Protein AF-A0A2V6YJF3-F1 (afdb_monomer)

Radius of gyration: 25.14 Å; Cα contacts (8 Å, |Δi|>4): 80; chains: 1; bounding box: 86×46×50 Å

Structure (mmCIF, N/CA/C/O backbone):
data_AF-A0A2V6YJF3-F1
#
_entry.id   AF-A0A2V6YJF3-F1
#
loop_
_atom_site.group_PDB
_atom_site.id
_atom_site.type_symbol
_atom_site.label_atom_id
_atom_site.label_alt_id
_atom_site.label_comp_id
_atom_site.label_asym_id
_atom_site.label_entity_id
_atom_site.label_seq_id
_atom_site.pdbx_PDB_ins_code
_atom_site.Cartn_x
_atom_site.Cartn_y
_atom_site.Cartn_z
_atom_site.occupancy
_atom_site.B_iso_or_equiv
_atom_site.auth_seq_id
_atom_site.auth_comp_id
_atom_site.auth_asym_id
_atom_site.auth_atom_id
_atom_site.pdbx_PDB_model_num
ATOM 1 N N . MET A 1 1 ? -34.305 32.807 -10.333 1.00 49.38 1 MET A N 1
ATOM 2 C CA . MET A 1 1 ? -33.281 33.231 -9.350 1.00 49.38 1 MET A CA 1
ATOM 3 C C . MET A 1 1 ? -32.475 32.059 -8.792 1.00 49.38 1 MET A C 1
ATOM 5 O O . MET A 1 1 ? -31.404 32.308 -8.266 1.00 49.38 1 MET A O 1
ATOM 9 N N . GLU A 1 2 ? -32.916 30.806 -8.950 1.00 51.31 2 GLU A N 1
ATOM 10 C CA . GLU A 1 2 ? -32.217 29.620 -8.418 1.00 51.31 2 GLU A CA 1
ATOM 11 C C . GLU A 1 2 ? -30.897 29.309 -9.154 1.00 51.31 2 GLU A C 1
ATOM 13 O O . GLU A 1 2 ? -29.881 29.068 -8.515 1.00 51.31 2 GLU A O 1
ATOM 18 N N . TRP A 1 3 ? -30.855 29.489 -10.478 1.00 52.59 3 TRP A N 1
ATOM 19 C CA . TRP A 1 3 ? -29.657 29.252 -11.305 1.00 52.59 3 TRP A CA 1
ATOM 20 C C . TRP A 1 3 ? -28.467 30.188 -11.035 1.00 52.59 3 TRP A C 1
ATOM 22 O O . TRP A 1 3 ? -27.326 29.837 -11.318 1.00 52.59 3 TRP A O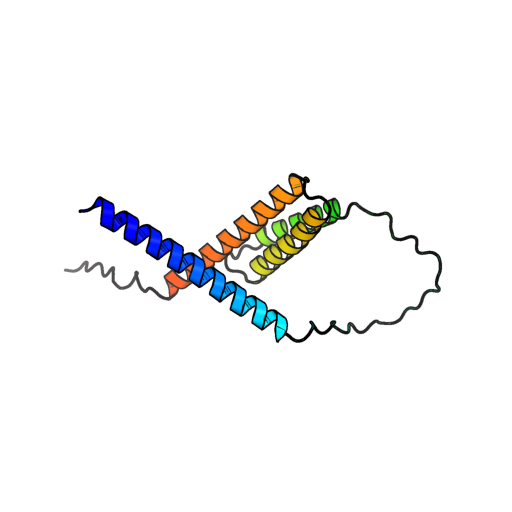 1
ATOM 32 N N . ALA A 1 4 ? -28.716 31.388 -10.500 1.00 55.72 4 ALA A N 1
ATOM 33 C CA . ALA A 1 4 ? -27.652 32.333 -10.148 1.00 55.72 4 ALA A CA 1
ATOM 34 C C . ALA A 1 4 ? -27.013 31.997 -8.789 1.00 55.72 4 ALA A C 1
ATOM 36 O O . ALA A 1 4 ? -25.840 32.286 -8.576 1.00 55.72 4 ALA A O 1
ATOM 37 N N . MET A 1 5 ? -27.772 31.359 -7.888 1.00 50.81 5 MET A N 1
ATOM 38 C CA . MET A 1 5 ? -27.303 30.973 -6.556 1.00 50.81 5 MET A CA 1
ATOM 39 C C . MET A 1 5 ? -26.358 29.765 -6.624 1.00 50.81 5 MET A C 1
ATOM 41 O O . MET A 1 5 ? -25.330 29.761 -5.958 1.00 50.81 5 MET A O 1
ATOM 45 N N . GLU A 1 6 ? -26.661 28.767 -7.464 1.00 56.31 6 GLU A N 1
ATOM 46 C CA . GLU A 1 6 ? -25.797 27.588 -7.661 1.00 56.31 6 GLU A CA 1
ATOM 47 C C . GLU A 1 6 ? -24.445 27.947 -8.297 1.00 56.31 6 GLU A C 1
ATOM 49 O O . GLU A 1 6 ? -23.412 27.372 -7.942 1.00 56.31 6 GLU A O 1
ATOM 54 N N . TRP A 1 7 ? -24.431 28.936 -9.195 1.00 57.75 7 TRP A N 1
ATOM 55 C CA . TRP A 1 7 ? -23.202 29.448 -9.805 1.00 57.75 7 TRP A CA 1
ATOM 56 C C . TRP A 1 7 ? -22.310 30.175 -8.793 1.00 57.75 7 TRP A C 1
ATOM 58 O O . TRP A 1 7 ? -21.122 29.867 -8.711 1.00 57.75 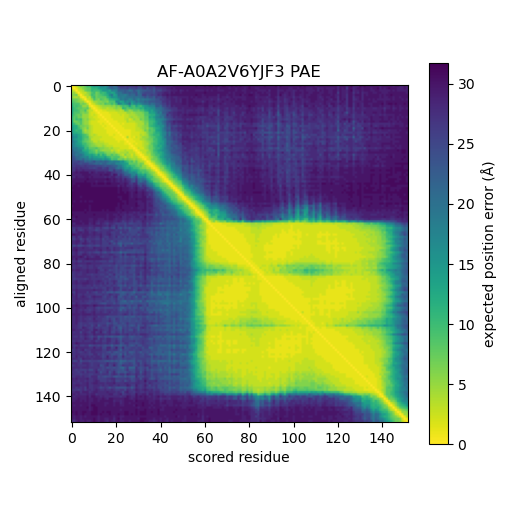7 TRP A O 1
ATOM 68 N N . LEU A 1 8 ? -22.889 31.057 -7.969 1.00 57.66 8 LEU A N 1
ATOM 69 C CA . LEU A 1 8 ? -22.177 31.722 -6.870 1.00 57.66 8 LEU A CA 1
ATOM 70 C C . LEU A 1 8 ? -21.615 30.711 -5.861 1.00 57.66 8 LEU A C 1
ATOM 72 O O . LEU A 1 8 ? -20.460 30.818 -5.460 1.00 57.66 8 LEU A O 1
ATOM 76 N N . LEU A 1 9 ? -22.397 29.684 -5.510 1.00 59.53 9 LEU A N 1
ATOM 77 C CA . LEU A 1 9 ? -21.965 28.643 -4.576 1.00 59.53 9 LEU A CA 1
ATOM 78 C C . LEU A 1 9 ? -20.773 27.843 -5.124 1.00 59.53 9 LEU A C 1
ATOM 80 O O . LEU A 1 9 ? -19.849 27.508 -4.386 1.00 59.53 9 LEU A O 1
ATOM 84 N N . THR A 1 10 ? -20.775 27.546 -6.425 1.00 70.00 10 THR A N 1
ATOM 85 C CA . THR A 1 10 ? -19.692 26.794 -7.073 1.00 70.00 10 THR A CA 1
ATOM 86 C C . THR A 1 10 ? -18.406 27.619 -7.132 1.00 70.00 10 THR A C 1
ATOM 88 O O . THR A 1 10 ? -17.326 27.102 -6.848 1.00 70.00 10 THR A O 1
ATOM 91 N N . GLU A 1 11 ? -18.511 28.909 -7.445 1.00 66.94 11 GLU A N 1
ATOM 92 C CA . GLU A 1 11 ? -17.370 29.821 -7.514 1.00 66.94 11 GLU A CA 1
ATOM 93 C C . GLU A 1 11 ? -16.748 30.059 -6.130 1.00 66.94 11 GLU A C 1
ATOM 95 O O . GLU A 1 11 ? -15.530 29.955 -5.978 1.00 66.94 11 GLU A O 1
ATOM 100 N N . GLU A 1 12 ? -17.565 30.249 -5.090 1.00 71.12 12 GLU A N 1
ATOM 101 C CA . GLU A 1 12 ? -17.091 30.370 -3.706 1.00 71.12 12 GLU A CA 1
ATOM 102 C C . GLU A 1 12 ? -16.419 29.087 -3.198 1.00 71.12 12 GLU A C 1
ATOM 104 O O . GLU A 1 12 ? -15.400 29.154 -2.504 1.00 71.12 12 GLU A O 1
ATOM 109 N N . VAL A 1 13 ? -16.928 27.909 -3.575 1.00 73.31 13 VAL A N 1
ATOM 110 C CA . VAL A 1 13 ? -16.305 26.620 -3.234 1.00 73.31 13 VAL A CA 1
ATOM 111 C C . VAL A 1 13 ? -14.960 26.459 -3.943 1.00 73.31 13 VAL A C 1
ATOM 113 O O . VAL A 1 13 ? -13.984 26.050 -3.310 1.00 73.31 13 VAL A O 1
ATOM 116 N N . ILE A 1 14 ? -14.868 26.822 -5.226 1.00 81.56 14 ILE A N 1
ATOM 117 C CA . ILE A 1 14 ? -13.607 26.785 -5.980 1.00 81.56 14 ILE A CA 1
ATOM 118 C C . ILE A 1 14 ? -12.599 27.765 -5.372 1.00 81.56 14 ILE A C 1
ATOM 120 O O . ILE A 1 14 ? -11.457 27.381 -5.118 1.00 81.56 14 ILE A O 1
ATOM 124 N N . LEU A 1 15 ? -13.013 28.997 -5.069 1.00 81.31 15 LEU A N 1
ATOM 125 C CA . LEU A 1 15 ? -12.159 29.998 -4.427 1.00 81.31 15 LEU A CA 1
ATOM 126 C C . LEU A 1 15 ? -11.682 29.528 -3.051 1.00 81.31 15 LEU A C 1
ATOM 128 O O . LEU A 1 15 ? -10.499 29.666 -2.733 1.00 81.31 15 LEU A O 1
ATOM 132 N N . SER A 1 16 ? -12.559 28.905 -2.264 1.00 78.50 16 SER A N 1
ATOM 133 C CA . SER A 1 16 ? -12.214 28.339 -0.958 1.00 78.50 16 SER A CA 1
ATOM 134 C C . SER A 1 16 ? -11.197 27.204 -1.086 1.00 78.50 16 SER A C 1
ATOM 136 O O . SER A 1 16 ? -10.208 27.182 -0.355 1.00 78.50 16 SER A O 1
ATOM 138 N N . LEU A 1 17 ? -11.386 26.295 -2.048 1.00 77.62 17 LEU A N 1
ATOM 139 C CA . LEU A 1 17 ? -10.470 25.180 -2.306 1.00 77.62 17 LEU A CA 1
ATOM 140 C C . LEU A 1 17 ? -9.104 25.657 -2.805 1.00 77.62 17 LEU A C 1
ATOM 142 O O . LEU A 1 17 ? -8.079 25.173 -2.325 1.00 77.62 17 LEU A O 1
ATOM 146 N N . VAL A 1 18 ? -9.071 26.624 -3.723 1.00 88.12 18 VAL A N 1
ATOM 147 C CA . VAL A 1 18 ? -7.826 27.210 -4.242 1.00 88.12 18 VAL A CA 1
ATOM 148 C C . VAL A 1 18 ? -7.080 27.948 -3.134 1.00 88.12 18 VAL A C 1
ATOM 150 O O . VAL A 1 18 ? -5.874 27.765 -2.977 1.00 88.12 18 VAL A O 1
ATOM 153 N N . THR A 1 19 ? -7.792 28.727 -2.319 1.00 88.06 19 THR A N 1
ATOM 154 C CA . THR A 1 19 ? -7.200 29.454 -1.188 1.00 88.06 19 THR A CA 1
ATOM 155 C C . THR A 1 19 ? -6.653 28.488 -0.139 1.00 88.06 19 THR A C 1
ATOM 157 O O . THR A 1 19 ? -5.538 28.670 0.347 1.00 88.06 19 THR A O 1
ATOM 160 N N . LEU A 1 20 ? -7.389 27.415 0.165 1.00 87.94 20 LEU A N 1
ATOM 161 C CA . LEU A 1 20 ? -6.951 26.374 1.093 1.00 87.94 20 LEU A CA 1
ATOM 162 C C . LEU A 1 20 ? -5.718 25.627 0.566 1.00 87.94 20 LEU A C 1
ATOM 164 O O . LEU A 1 20 ? -4.769 25.400 1.317 1.00 87.94 20 LEU A O 1
ATOM 168 N N . ALA A 1 21 ? -5.699 25.283 -0.723 1.00 84.94 21 ALA A N 1
ATOM 169 C CA . ALA A 1 21 ? -4.559 24.635 -1.364 1.00 84.94 21 ALA A CA 1
ATOM 170 C C . ALA A 1 21 ? -3.319 25.544 -1.364 1.00 84.94 21 ALA A C 1
ATOM 172 O O . ALA A 1 21 ? -2.226 25.095 -1.015 1.00 84.94 21 ALA A O 1
ATOM 173 N N . ALA A 1 22 ? -3.487 26.830 -1.683 1.00 87.25 22 ALA A N 1
ATOM 174 C CA . ALA A 1 22 ? -2.415 27.819 -1.644 1.00 87.25 22 ALA A CA 1
ATOM 175 C C . ALA A 1 22 ? -1.865 28.008 -0.220 1.00 87.25 22 ALA A C 1
ATOM 177 O O . ALA A 1 22 ? -0.649 27.991 -0.025 1.00 87.25 22 ALA A O 1
ATOM 178 N N . ALA A 1 23 ? -2.741 28.108 0.785 1.00 84.12 23 ALA A N 1
ATOM 179 C CA . ALA A 1 23 ? -2.345 28.190 2.189 1.00 84.12 23 ALA A CA 1
ATOM 180 C C . ALA A 1 23 ? -1.595 26.926 2.646 1.00 84.12 23 ALA A C 1
ATOM 182 O O . ALA A 1 23 ? -0.557 27.024 3.299 1.00 84.12 23 ALA A O 1
ATOM 183 N N . GLY A 1 24 ? -2.063 25.739 2.249 1.00 80.94 24 GLY A N 1
ATOM 184 C CA . GLY A 1 24 ? -1.393 24.470 2.538 1.00 80.94 24 GLY A CA 1
ATOM 185 C C . GLY A 1 24 ? 0.007 24.384 1.922 1.00 80.94 24 GLY A C 1
ATOM 186 O O . GLY A 1 24 ? 0.959 24.014 2.608 1.00 80.94 24 GLY A O 1
ATOM 187 N N . LEU A 1 25 ? 0.158 24.782 0.654 1.00 85.44 25 LEU A N 1
ATOM 188 C CA . LEU A 1 25 ? 1.453 24.822 -0.033 1.00 85.44 25 LEU A CA 1
ATOM 189 C C . LEU A 1 25 ? 2.408 25.853 0.583 1.00 85.44 25 LEU A C 1
ATOM 191 O O . LEU A 1 25 ? 3.600 25.573 0.705 1.00 85.44 25 LEU A O 1
ATOM 195 N N . LEU A 1 26 ? 1.900 27.007 1.025 1.00 85.19 26 LEU A N 1
ATOM 196 C CA . LEU A 1 26 ? 2.682 28.023 1.733 1.00 85.19 26 LEU A CA 1
ATOM 197 C C . LEU A 1 26 ? 3.218 27.482 3.069 1.00 85.19 26 LEU A C 1
ATOM 199 O O . LEU A 1 26 ? 4.406 27.617 3.371 1.00 85.19 26 LEU A O 1
ATOM 203 N N . VAL A 1 27 ? 2.366 26.818 3.856 1.00 81.75 27 VAL A N 1
ATOM 204 C CA . VAL A 1 27 ? 2.765 26.190 5.127 1.00 81.75 27 VAL A CA 1
ATOM 205 C C . VAL A 1 27 ? 3.782 25.073 4.884 1.00 81.75 27 VAL A C 1
ATOM 207 O O . VAL A 1 27 ? 4.796 24.996 5.573 1.00 81.75 27 VAL A O 1
ATOM 210 N N . LEU A 1 28 ? 3.580 24.239 3.862 1.00 74.06 28 LEU A N 1
ATOM 211 C CA . LEU A 1 28 ? 4.522 23.172 3.524 1.00 74.06 28 LEU A CA 1
ATOM 212 C C . LEU A 1 28 ? 5.875 23.725 3.038 1.00 74.06 28 LEU A C 1
ATOM 214 O O . LEU A 1 28 ? 6.926 23.215 3.424 1.00 74.06 28 LEU A O 1
ATOM 218 N N . GLY A 1 29 ? 5.858 24.787 2.228 1.00 73.25 29 GLY A N 1
ATOM 219 C CA . GLY A 1 29 ? 7.056 25.470 1.737 1.00 73.25 29 GLY A CA 1
ATOM 220 C C . GLY A 1 29 ? 7.856 26.139 2.855 1.00 73.25 29 GLY A C 1
ATOM 221 O O . GLY A 1 29 ? 9.073 25.976 2.924 1.00 73.25 29 GLY A O 1
ATOM 222 N N . THR A 1 30 ? 7.176 26.829 3.774 1.00 73.31 30 THR A N 1
ATOM 223 C CA . THR A 1 30 ? 7.804 27.455 4.954 1.00 73.31 30 THR A CA 1
ATOM 224 C C . THR A 1 30 ? 8.357 26.421 5.930 1.00 73.31 30 THR A C 1
ATOM 226 O O . THR A 1 30 ? 9.482 26.577 6.401 1.00 73.31 30 THR A O 1
ATOM 229 N N . LEU A 1 31 ? 7.643 25.315 6.162 1.00 69.75 31 LEU A N 1
ATOM 230 C CA . LEU A 1 31 ? 8.170 24.184 6.928 1.00 69.75 31 LEU A CA 1
ATOM 231 C C . LEU A 1 31 ? 9.423 23.600 6.277 1.00 69.75 31 LEU A C 1
ATOM 233 O O . LEU A 1 31 ? 10.365 23.274 6.988 1.00 69.75 31 LEU A O 1
ATOM 237 N N . LYS A 1 32 ? 9.486 23.514 4.944 1.00 65.50 32 LYS A N 1
ATOM 238 C CA . LYS A 1 32 ? 10.685 23.035 4.243 1.00 65.50 32 LYS A CA 1
ATOM 239 C C . LYS A 1 32 ? 11.871 24.004 4.338 1.00 65.50 32 LYS A C 1
ATOM 241 O O . LYS A 1 32 ? 13.009 23.555 4.277 1.00 65.50 32 LYS A O 1
ATOM 246 N N . LEU A 1 33 ? 11.605 25.303 4.487 1.00 66.50 33 LEU A N 1
ATOM 247 C CA . LEU A 1 33 ? 12.624 26.346 4.635 1.00 66.50 33 LEU A CA 1
ATOM 248 C C . LEU A 1 33 ? 13.206 26.401 6.058 1.00 66.50 33 LEU A C 1
ATOM 250 O O . LEU A 1 33 ? 14.376 26.727 6.233 1.00 66.50 33 LEU A O 1
ATOM 254 N N . ILE A 1 34 ? 12.385 26.090 7.065 1.00 68.50 34 ILE A N 1
ATOM 255 C CA . ILE A 1 34 ? 12.751 26.155 8.490 1.00 68.50 34 ILE A CA 1
ATOM 256 C C . ILE A 1 34 ? 13.173 24.777 9.026 1.00 68.50 34 ILE A C 1
ATOM 258 O O . ILE A 1 34 ? 13.830 24.688 10.064 1.00 68.50 34 ILE A O 1
ATOM 262 N N . ALA A 1 35 ? 12.821 23.689 8.333 1.00 50.25 35 ALA A N 1
ATOM 263 C CA . ALA A 1 35 ? 13.199 22.347 8.743 1.00 50.25 35 ALA A CA 1
ATOM 264 C C . ALA A 1 35 ? 14.730 22.203 8.748 1.00 50.25 35 ALA A C 1
ATOM 266 O O . ALA A 1 35 ? 15.373 22.431 7.719 1.00 50.25 35 ALA A O 1
ATOM 267 N N . PRO A 1 36 ? 15.330 21.786 9.878 1.00 53.00 36 PRO A N 1
ATOM 268 C CA . PRO A 1 36 ? 16.736 21.425 9.892 1.00 53.00 36 PRO A CA 1
ATOM 269 C C . PRO A 1 36 ? 16.964 20.277 8.895 1.00 53.00 36 PRO A C 1
ATOM 271 O O . PRO A 1 36 ? 16.081 19.423 8.737 1.00 53.00 36 PRO A O 1
ATOM 274 N N . PRO A 1 37 ? 18.124 20.228 8.211 1.00 60.72 37 PRO A N 1
ATOM 275 C CA . PRO A 1 37 ? 18.442 19.105 7.344 1.00 60.72 37 PRO A CA 1
ATOM 276 C C . PRO A 1 37 ? 18.312 17.809 8.155 1.00 60.72 37 PRO A C 1
ATOM 278 O O . PRO A 1 37 ? 18.693 17.793 9.332 1.00 60.72 37 PRO A O 1
ATOM 281 N N . PRO A 1 38 ? 17.746 16.734 7.577 1.00 57.28 38 PRO A N 1
ATOM 282 C CA . PRO A 1 38 ? 17.609 15.476 8.291 1.00 57.28 38 PRO A CA 1
ATOM 283 C C . PRO A 1 38 ? 18.998 15.041 8.757 1.00 57.28 38 PRO A C 1
ATOM 285 O O . PRO A 1 3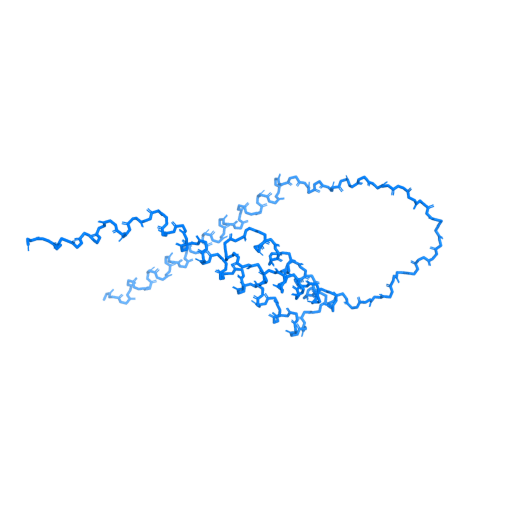8 ? 19.882 14.798 7.937 1.00 57.28 38 PRO A O 1
ATOM 288 N N . ALA A 1 39 ? 19.199 14.993 10.076 1.00 57.31 39 ALA A N 1
ATOM 289 C CA . ALA A 1 39 ? 20.434 14.498 10.656 1.00 57.31 39 ALA A CA 1
ATOM 290 C C . ALA A 1 39 ? 20.626 13.060 10.171 1.00 57.31 39 ALA A C 1
ATOM 292 O O . ALA A 1 39 ? 19.780 12.195 10.424 1.00 57.31 39 ALA A O 1
ATOM 293 N N . GLU A 1 40 ? 21.710 12.816 9.434 1.00 55.25 40 GLU A N 1
ATOM 294 C CA . GLU A 1 40 ? 22.093 11.465 9.055 1.00 55.25 40 GLU A CA 1
ATOM 295 C C . GLU A 1 40 ? 22.174 10.620 10.333 1.00 55.25 40 GLU A C 1
ATOM 297 O O . GLU A 1 40 ? 22.868 11.005 11.281 1.00 55.25 40 GLU A O 1
ATOM 302 N N . PRO A 1 41 ? 21.475 9.476 10.414 1.00 47.16 41 PRO A N 1
ATOM 303 C CA . PRO A 1 41 ? 21.674 8.577 11.530 1.00 47.16 41 PRO A CA 1
ATOM 304 C C . PRO A 1 41 ? 23.110 8.062 11.445 1.00 47.16 41 PRO A C 1
ATOM 306 O O . PRO A 1 41 ? 23.431 7.216 10.607 1.00 47.16 41 PRO A O 1
ATOM 309 N N . VAL A 1 42 ? 23.975 8.568 12.326 1.00 53.66 42 VAL A N 1
ATOM 310 C CA . VAL A 1 42 ? 25.310 8.022 12.574 1.00 53.66 42 VAL A CA 1
ATOM 311 C C . VAL A 1 42 ? 25.118 6.608 13.118 1.00 53.66 42 VAL A C 1
ATOM 313 O O . VAL A 1 42 ? 25.000 6.374 14.318 1.00 53.66 42 VAL A O 1
ATOM 316 N N . ARG A 1 43 ? 25.027 5.632 12.211 1.00 47.59 43 ARG A N 1
ATOM 317 C CA . ARG A 1 43 ? 25.155 4.218 12.556 1.00 47.59 43 ARG A CA 1
ATOM 318 C C . ARG A 1 43 ? 26.578 4.004 13.076 1.00 47.59 43 ARG A C 1
ATOM 320 O O . ARG A 1 43 ? 27.518 4.364 12.363 1.00 47.59 43 ARG A O 1
ATOM 327 N N . PRO A 1 44 ? 26.775 3.363 14.242 1.00 45.06 44 PRO A N 1
ATOM 328 C CA . PRO A 1 44 ? 28.092 2.8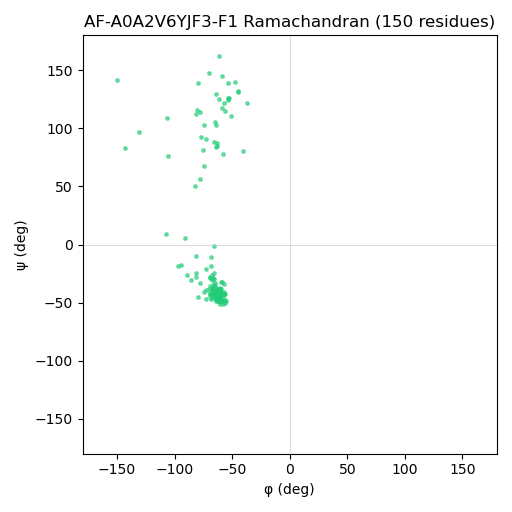98 14.641 1.00 45.06 44 PRO A CA 1
ATOM 329 C C . PRO A 1 44 ? 28.533 1.839 13.628 1.00 45.06 44 PRO A C 1
ATOM 331 O O . PRO A 1 44 ? 28.034 0.714 13.600 1.00 45.06 44 PRO A O 1
ATOM 334 N N . ARG A 1 45 ? 29.422 2.240 12.722 1.00 44.31 45 ARG A N 1
ATOM 335 C CA . ARG A 1 45 ? 30.029 1.373 11.720 1.00 44.31 45 ARG A CA 1
ATOM 336 C C . ARG A 1 45 ? 31.089 0.552 12.447 1.00 44.31 45 ARG A C 1
ATOM 338 O O . ARG A 1 45 ? 32.220 1.002 12.610 1.00 44.31 45 ARG A O 1
ATOM 345 N N . ALA A 1 46 ? 30.702 -0.629 12.926 1.00 46.28 46 ALA A N 1
ATOM 346 C CA . ALA A 1 46 ? 31.674 -1.643 13.297 1.00 46.28 46 ALA A CA 1
ATOM 347 C C . ALA A 1 46 ? 32.542 -1.919 12.061 1.00 46.28 46 ALA A C 1
ATOM 349 O O . ALA A 1 46 ? 32.063 -2.168 10.954 1.00 46.28 46 ALA A O 1
ATOM 350 N N . ARG A 1 47 ? 33.830 -1.704 12.271 1.00 46.59 47 ARG A N 1
ATOM 351 C CA . ARG A 1 47 ? 34.907 -1.649 11.301 1.00 46.59 47 ARG A CA 1
ATOM 352 C C . ARG A 1 47 ? 35.333 -3.065 10.942 1.00 46.59 47 ARG A C 1
ATOM 354 O O . ARG A 1 47 ? 35.943 -3.719 11.770 1.00 46.59 47 ARG A O 1
ATOM 361 N N . GLU A 1 48 ? 35.138 -3.458 9.690 1.00 43.06 48 GLU A N 1
ATOM 362 C CA . GLU A 1 48 ? 36.055 -4.372 9.007 1.00 43.06 48 GLU A CA 1
ATOM 363 C C . GLU A 1 48 ? 36.395 -3.765 7.642 1.00 43.06 48 GLU A C 1
ATOM 365 O O . GLU A 1 48 ? 35.632 -3.809 6.676 1.00 43.06 48 GLU A O 1
ATOM 370 N N . LEU A 1 49 ? 37.543 -3.087 7.609 1.00 48.03 49 LEU A N 1
ATOM 371 C CA . LEU A 1 49 ? 38.193 -2.614 6.394 1.00 48.03 49 LEU A CA 1
ATOM 372 C C . LEU A 1 49 ? 38.786 -3.834 5.677 1.00 48.03 49 LEU A C 1
ATOM 374 O O . LEU A 1 49 ? 39.926 -4.209 5.935 1.00 48.03 49 LEU A O 1
ATOM 378 N N . SER A 1 50 ? 38.021 -4.458 4.783 1.00 44.34 50 SER A N 1
ATOM 379 C CA . SER A 1 50 ? 38.629 -5.226 3.689 1.00 44.34 50 SER A CA 1
ATOM 380 C C . SER A 1 50 ? 39.291 -4.257 2.696 1.00 44.34 50 SER A C 1
ATOM 382 O O . SER A 1 50 ? 38.780 -3.145 2.523 1.00 44.34 50 SER A O 1
ATOM 384 N N . PRO A 1 51 ? 40.400 -4.649 2.040 1.00 47.12 51 PRO A N 1
ATOM 385 C CA . PRO A 1 51 ? 41.133 -3.788 1.109 1.00 47.12 51 PRO A CA 1
ATOM 386 C C . PRO A 1 51 ? 40.264 -3.374 -0.094 1.00 47.12 51 PRO A C 1
ATOM 388 O O . PRO A 1 51 ? 39.247 -4.029 -0.356 1.00 47.12 51 PRO A O 1
ATOM 391 N N . PRO A 1 52 ? 40.644 -2.312 -0.837 1.00 49.88 52 PRO A N 1
ATOM 392 C CA . PRO A 1 52 ? 39.931 -1.853 -2.025 1.00 49.88 52 PRO A CA 1
ATOM 393 C C . PRO A 1 52 ? 40.224 -2.816 -3.182 1.00 49.88 52 PRO A C 1
ATOM 395 O O . PRO A 1 52 ? 40.937 -2.494 -4.123 1.00 49.88 52 PRO A O 1
ATOM 398 N N . GLY A 1 53 ? 39.740 -4.047 -3.067 1.00 42.28 53 GLY A N 1
ATOM 399 C CA . GLY A 1 53 ? 39.568 -4.922 -4.213 1.00 42.28 53 GLY A CA 1
ATOM 400 C C . GLY A 1 53 ? 38.288 -4.509 -4.917 1.00 42.28 53 GLY A C 1
ATOM 401 O O . GLY A 1 53 ? 37.309 -4.202 -4.234 1.00 42.28 53 GLY A O 1
ATOM 402 N N . ASP A 1 54 ? 38.323 -4.499 -6.247 1.00 48.78 54 ASP A N 1
ATOM 403 C CA . ASP A 1 54 ? 37.193 -4.390 -7.169 1.00 48.78 54 ASP A CA 1
ATOM 404 C C . ASP A 1 54 ? 35.986 -5.213 -6.703 1.00 48.78 54 ASP A C 1
ATOM 406 O O . ASP A 1 54 ? 35.695 -6.307 -7.189 1.00 48.78 54 ASP A O 1
ATOM 410 N N . ARG A 1 55 ? 35.214 -4.674 -5.761 1.00 48.62 55 ARG A N 1
ATOM 411 C CA . ARG A 1 55 ? 33.832 -5.074 -5.590 1.00 48.62 55 ARG A CA 1
ATOM 412 C C . ARG A 1 55 ? 33.118 -4.395 -6.735 1.00 48.62 55 ARG A C 1
ATOM 414 O O . ARG A 1 55 ? 32.549 -3.318 -6.561 1.00 48.62 55 ARG A O 1
ATOM 421 N N . ALA A 1 56 ? 33.191 -5.026 -7.908 1.00 49.88 56 ALA A N 1
ATOM 422 C CA . ALA A 1 56 ? 32.163 -4.879 -8.916 1.00 49.88 56 ALA A CA 1
ATOM 423 C C . ALA A 1 56 ? 30.839 -4.804 -8.154 1.00 49.88 56 ALA A C 1
ATOM 425 O O . ALA A 1 56 ? 30.564 -5.672 -7.313 1.00 49.88 56 ALA A O 1
ATOM 426 N N . ALA A 1 57 ? 30.103 -3.704 -8.341 1.00 52.44 57 ALA A N 1
ATOM 427 C CA . ALA A 1 57 ? 28.775 -3.578 -7.768 1.00 52.44 57 ALA A CA 1
ATOM 428 C C . ALA A 1 57 ? 28.065 -4.914 -8.027 1.00 52.44 57 ALA A C 1
ATOM 430 O O . ALA A 1 57 ? 28.187 -5.421 -9.151 1.00 52.44 57 ALA A O 1
ATOM 431 N N . PRO A 1 58 ? 27.426 -5.533 -7.011 1.00 46.75 58 PRO A N 1
ATOM 432 C CA . PRO A 1 58 ? 26.706 -6.778 -7.241 1.00 46.75 58 PRO A CA 1
ATOM 433 C C . PRO A 1 58 ? 25.842 -6.574 -8.489 1.00 46.75 58 PRO A C 1
ATOM 435 O O . PRO A 1 58 ? 25.355 -5.447 -8.673 1.00 46.75 58 PRO A O 1
ATOM 438 N N . PRO A 1 59 ? 25.732 -7.587 -9.373 1.00 51.00 59 PRO A N 1
ATOM 439 C CA . PRO A 1 59 ? 24.987 -7.448 -10.617 1.00 51.00 59 PRO A CA 1
ATOM 440 C C . PRO A 1 59 ? 23.679 -6.752 -10.282 1.00 51.00 59 PRO A C 1
ATOM 442 O O . PRO A 1 59 ? 23.083 -7.074 -9.254 1.00 51.00 59 PRO A O 1
ATOM 445 N N . PHE A 1 60 ? 23.337 -5.727 -11.067 1.00 52.56 60 PHE A N 1
ATOM 446 C CA . PHE A 1 60 ? 22.135 -4.914 -10.917 1.00 52.56 60 PHE A CA 1
ATOM 447 C C . PHE A 1 60 ? 20.930 -5.866 -11.006 1.00 52.56 60 PHE A C 1
ATOM 449 O O . PHE A 1 60 ? 20.314 -6.017 -12.054 1.00 52.56 60 PHE A O 1
ATOM 456 N N . GLU A 1 61 ? 20.637 -6.594 -9.928 1.00 56.91 61 GLU A N 1
ATOM 457 C CA . GLU A 1 61 ? 19.354 -7.231 -9.731 1.00 56.91 61 GLU A CA 1
ATOM 458 C C . GLU A 1 61 ? 18.358 -6.102 -9.922 1.00 56.91 61 GLU A C 1
ATOM 460 O O . GLU A 1 61 ? 18.518 -5.016 -9.347 1.00 56.91 61 GLU A O 1
ATOM 465 N N . ASP A 1 62 ? 17.413 -6.334 -10.825 1.00 80.50 62 ASP A N 1
ATOM 466 C CA . ASP A 1 62 ? 16.471 -5.325 -11.257 1.00 80.50 62 ASP A CA 1
ATOM 467 C C . ASP A 1 62 ? 15.832 -4.685 -10.017 1.00 80.50 62 ASP A C 1
ATOM 469 O O . ASP A 1 62 ? 15.126 -5.330 -9.235 1.00 80.50 62 ASP A O 1
ATOM 473 N N . ARG A 1 63 ? 16.174 -3.414 -9.775 1.00 80.75 63 ARG A N 1
ATOM 474 C CA . ARG A 1 63 ? 15.771 -2.696 -8.561 1.00 80.75 63 ARG A CA 1
ATOM 475 C C . ARG A 1 63 ? 14.249 -2.661 -8.450 1.00 80.75 63 ARG A C 1
ATOM 477 O O . ARG A 1 63 ? 13.735 -2.714 -7.332 1.00 80.75 63 ARG A O 1
ATOM 484 N N . ALA A 1 64 ? 13.554 -2.626 -9.589 1.00 87.38 64 ALA A N 1
ATOM 485 C CA . ALA A 1 64 ? 12.106 -2.734 -9.674 1.00 87.38 64 ALA A CA 1
ATOM 486 C C . ALA A 1 64 ? 11.623 -4.108 -9.184 1.00 87.38 64 ALA A C 1
ATOM 488 O O . ALA A 1 64 ? 10.774 -4.181 -8.292 1.00 87.38 64 ALA A O 1
ATOM 489 N N . ALA A 1 65 ? 12.238 -5.197 -9.653 1.00 88.44 65 ALA A N 1
ATOM 490 C CA . ALA A 1 65 ? 11.915 -6.554 -9.215 1.00 88.44 65 ALA A CA 1
ATOM 491 C C . ALA A 1 65 ? 12.165 -6.773 -7.709 1.00 88.44 65 ALA A C 1
ATOM 493 O O . ALA A 1 65 ? 11.334 -7.375 -7.018 1.00 88.44 65 ALA A O 1
ATOM 494 N N . ILE A 1 66 ? 13.269 -6.247 -7.162 1.00 90.62 66 ILE A N 1
ATOM 495 C CA . ILE A 1 66 ? 13.539 -6.295 -5.715 1.00 90.62 66 ILE A CA 1
ATOM 496 C C . ILE A 1 66 ? 12.466 -5.521 -4.945 1.00 90.62 66 ILE A C 1
ATOM 498 O O . ILE A 1 66 ? 11.923 -6.032 -3.959 1.00 90.62 66 ILE A O 1
ATOM 502 N N . ALA A 1 67 ? 12.161 -4.295 -5.375 1.00 91.00 67 ALA A N 1
ATOM 503 C CA . ALA A 1 67 ? 11.154 -3.452 -4.744 1.00 91.00 67 ALA A CA 1
ATOM 504 C C . ALA A 1 67 ? 9.779 -4.132 -4.734 1.00 91.00 67 ALA A C 1
ATOM 506 O O . ALA A 1 67 ? 9.124 -4.162 -3.689 1.00 91.00 67 ALA A O 1
ATOM 507 N N . LEU A 1 68 ? 9.389 -4.748 -5.852 1.00 93.19 68 LEU A N 1
ATOM 508 C CA . LEU A 1 68 ? 8.147 -5.502 -5.985 1.00 93.19 68 LEU A CA 1
ATOM 509 C C . LEU A 1 68 ? 8.105 -6.692 -5.022 1.00 93.19 68 LEU A C 1
ATOM 511 O O . LEU A 1 68 ? 7.139 -6.855 -4.272 1.00 93.19 68 LEU A O 1
ATOM 515 N N . ARG A 1 69 ? 9.168 -7.505 -4.990 1.00 92.94 69 ARG A N 1
ATOM 516 C CA . ARG A 1 69 ? 9.258 -8.679 -4.110 1.00 92.94 69 ARG A CA 1
ATOM 517 C C . ARG A 1 69 ? 9.189 -8.292 -2.633 1.00 92.94 69 ARG A C 1
ATOM 519 O O . ARG A 1 69 ? 8.452 -8.915 -1.869 1.00 92.94 69 ARG A O 1
ATOM 526 N N . LEU A 1 70 ? 9.938 -7.268 -2.223 1.00 95.25 70 LEU A N 1
ATOM 527 C CA . LEU A 1 70 ? 9.923 -6.774 -0.844 1.00 95.25 70 LEU A CA 1
ATOM 528 C C . LEU A 1 70 ? 8.575 -6.145 -0.480 1.00 95.25 70 LEU A C 1
ATOM 530 O O . LEU A 1 70 ? 8.071 -6.391 0.614 1.00 95.25 70 LEU A O 1
ATOM 534 N N . GLY A 1 71 ? 7.983 -5.364 -1.387 1.00 95.06 71 GLY A N 1
ATOM 535 C CA . GLY A 1 71 ? 6.663 -4.767 -1.204 1.00 95.06 71 GLY A CA 1
ATOM 536 C C . GLY A 1 71 ? 5.594 -5.827 -0.952 1.00 95.06 71 GLY A C 1
ATOM 537 O O . GLY A 1 71 ? 4.911 -5.767 0.069 1.00 95.06 71 GLY A O 1
ATOM 538 N N . ARG A 1 72 ? 5.519 -6.849 -1.815 1.00 97.00 72 ARG A N 1
ATOM 539 C CA . ARG A 1 72 ? 4.584 -7.977 -1.666 1.00 97.00 72 ARG A CA 1
ATOM 540 C C . ARG A 1 72 ? 4.791 -8.730 -0.353 1.00 97.00 72 ARG A C 1
ATOM 542 O O . ARG A 1 72 ? 3.847 -8.874 0.409 1.00 97.00 72 ARG A O 1
ATOM 549 N N . MET A 1 73 ? 6.031 -9.084 -0.013 1.00 97.31 73 MET A N 1
ATOM 550 C CA . MET A 1 73 ? 6.337 -9.769 1.252 1.00 97.31 73 MET A CA 1
ATOM 551 C C . MET A 1 73 ? 5.875 -8.973 2.488 1.00 97.31 73 MET A C 1
ATOM 553 O O . MET A 1 73 ? 5.348 -9.541 3.447 1.00 97.31 73 MET A O 1
ATOM 557 N N . LEU A 1 74 ? 6.085 -7.653 2.494 1.00 96.56 74 LEU A N 1
ATOM 558 C CA . LEU A 1 74 ? 5.643 -6.792 3.593 1.00 96.56 74 LEU A CA 1
ATOM 559 C C . LEU A 1 74 ? 4.116 -6.727 3.681 1.00 96.56 74 LEU A C 1
ATOM 561 O O . LEU A 1 74 ? 3.583 -6.764 4.793 1.00 96.56 74 LEU A O 1
ATOM 565 N N . LEU A 1 75 ? 3.426 -6.664 2.538 1.00 96.62 75 LEU A N 1
ATOM 566 C CA . LEU A 1 75 ? 1.967 -6.725 2.482 1.00 96.62 75 LEU A CA 1
ATOM 567 C C . LEU A 1 75 ? 1.452 -8.071 2.980 1.00 96.62 75 LEU A C 1
ATOM 569 O O . LEU A 1 75 ? 0.578 -8.083 3.838 1.00 96.62 75 LEU A O 1
ATOM 573 N N . ASP A 1 76 ? 2.011 -9.192 2.533 1.00 97.06 76 ASP A N 1
ATOM 574 C CA . ASP A 1 76 ? 1.612 -10.527 2.995 1.00 97.06 76 ASP A CA 1
ATOM 575 C C . ASP A 1 76 ? 1.754 -10.643 4.515 1.00 97.06 76 ASP A C 1
ATOM 577 O O . ASP A 1 76 ? 0.858 -11.115 5.217 1.00 97.06 76 ASP A O 1
ATOM 581 N N . ARG A 1 77 ? 2.855 -10.118 5.065 1.00 93.44 77 ARG A N 1
ATOM 582 C CA . ARG A 1 77 ? 3.085 -10.110 6.514 1.00 93.44 77 ARG A CA 1
ATOM 583 C C . ARG A 1 77 ? 2.148 -9.170 7.271 1.00 93.44 77 ARG A C 1
ATOM 585 O O . ARG A 1 77 ? 1.867 -9.431 8.439 1.00 93.44 77 ARG A O 1
ATOM 592 N N . ALA A 1 78 ? 1.685 -8.094 6.639 1.00 95.12 78 ALA A N 1
ATOM 593 C CA . ALA A 1 78 ? 0.653 -7.224 7.191 1.00 95.12 78 ALA A CA 1
ATOM 594 C C . ALA A 1 78 ? -0.730 -7.897 7.159 1.00 95.12 78 ALA A C 1
ATOM 596 O O . ALA A 1 78 ? -1.482 -7.783 8.123 1.00 95.12 78 ALA A O 1
ATOM 597 N N . HIS A 1 79 ? -1.059 -8.630 6.092 1.00 93.94 79 HIS A N 1
ATOM 598 C CA . HIS A 1 79 ? -2.309 -9.388 5.979 1.00 93.94 79 HIS A CA 1
ATOM 599 C C . HIS A 1 79 ? -2.374 -10.551 6.968 1.00 93.94 79 HIS A C 1
ATOM 601 O O . HIS A 1 79 ? -3.437 -10.819 7.517 1.00 93.94 79 HIS A O 1
ATOM 607 N N . ALA A 1 80 ? -1.235 -11.184 7.251 1.00 94.44 80 ALA A N 1
ATOM 608 C CA . ALA A 1 80 ? -1.124 -12.223 8.267 1.00 94.44 80 ALA A CA 1
ATOM 609 C C . ALA A 1 80 ? -1.290 -11.705 9.710 1.00 94.44 80 ALA A C 1
ATOM 611 O O . ALA A 1 80 ? -1.381 -12.514 10.631 1.00 94.44 80 ALA A O 1
ATOM 612 N N . ASP A 1 81 ? -1.290 -10.385 9.936 1.00 91.06 81 ASP A N 1
ATOM 613 C CA . ASP A 1 81 ? -1.579 -9.805 11.249 1.00 91.06 81 ASP A CA 1
ATOM 614 C C . ASP A 1 81 ? -3.105 -9.826 11.491 1.00 91.06 81 ASP A C 1
ATOM 616 O O . ASP A 1 81 ? -3.841 -9.146 10.752 1.00 91.06 81 ASP A O 1
ATOM 620 N N . PRO A 1 82 ? -3.590 -10.617 12.475 1.00 88.75 82 PRO A N 1
ATOM 621 C CA . PRO A 1 82 ? -5.018 -10.829 12.698 1.00 88.75 82 PRO A CA 1
ATOM 622 C C . PRO A 1 82 ? -5.704 -9.605 13.303 1.00 88.75 82 PRO A C 1
ATOM 624 O O . PRO A 1 82 ? -6.918 -9.477 13.183 1.00 88.75 82 PRO A O 1
ATOM 627 N N . ASP A 1 83 ? -4.946 -8.709 13.937 1.00 88.25 83 ASP A N 1
ATOM 628 C CA . ASP A 1 83 ? -5.485 -7.491 14.522 1.00 88.25 83 ASP A CA 1
ATOM 629 C C . ASP A 1 83 ? -5.652 -6.412 13.428 1.00 88.25 83 ASP A C 1
ATOM 631 O O . ASP A 1 83 ? -4.660 -5.913 12.873 1.00 88.25 83 ASP A O 1
ATOM 635 N N . PRO A 1 84 ? -6.898 -6.028 13.083 1.00 79.94 84 PRO A N 1
ATOM 636 C CA . PRO A 1 84 ? -7.158 -5.031 12.053 1.00 79.94 84 PRO A CA 1
ATOM 637 C C . PRO A 1 84 ? -6.721 -3.619 12.461 1.00 79.94 84 PRO A C 1
ATOM 639 O O . PRO A 1 84 ? -6.535 -2.787 11.575 1.00 79.94 84 PRO A O 1
ATOM 642 N N . THR A 1 85 ? -6.519 -3.333 13.752 1.00 84.19 85 THR A N 1
ATOM 643 C CA . THR A 1 85 ? -6.111 -2.007 14.246 1.00 84.19 85 THR A CA 1
ATOM 644 C C . THR A 1 85 ? -4.659 -1.962 14.731 1.00 84.19 85 THR A C 1
ATOM 646 O O . THR A 1 85 ? -4.172 -0.916 15.185 1.00 84.19 85 THR A O 1
ATOM 649 N N . SER A 1 86 ? -3.907 -3.036 14.470 1.00 90.06 86 SER A N 1
ATOM 650 C CA . SER A 1 86 ? -2.478 -3.177 14.750 1.00 90.06 86 SER A CA 1
ATOM 651 C C . SER A 1 86 ? -1.639 -2.042 14.152 1.00 90.06 86 SER A C 1
ATOM 653 O O . SER A 1 86 ? -1.612 -1.773 12.945 1.00 90.06 86 SER A O 1
ATOM 655 N N . GLU A 1 87 ? -0.865 -1.375 15.010 1.00 91.81 87 GLU A N 1
ATOM 656 C CA . GLU A 1 87 ? 0.125 -0.386 14.576 1.00 91.81 87 GLU A CA 1
ATOM 657 C C . GLU A 1 87 ? 1.249 -1.034 13.755 1.00 91.81 87 GLU A C 1
ATOM 659 O O . GLU A 1 87 ? 1.773 -0.445 12.807 1.00 91.81 87 GLU A O 1
ATOM 664 N N . ARG A 1 88 ? 1.602 -2.283 14.080 1.00 92.50 88 ARG A N 1
ATOM 665 C CA . ARG A 1 88 ? 2.588 -3.060 13.327 1.00 92.50 88 ARG A CA 1
ATOM 666 C C . ARG A 1 88 ? 2.113 -3.304 11.896 1.00 92.50 88 ARG A C 1
ATOM 668 O O . ARG A 1 88 ? 2.910 -3.092 10.982 1.00 92.50 88 ARG A O 1
ATOM 675 N N . LYS A 1 89 ? 0.841 -3.664 11.705 1.00 94.00 89 LYS A N 1
ATOM 676 C CA . LYS A 1 89 ? 0.211 -3.813 10.386 1.00 94.00 89 LYS A CA 1
ATOM 677 C C . LYS A 1 89 ? 0.330 -2.530 9.563 1.00 94.00 89 LYS A C 1
ATOM 679 O O . LYS A 1 89 ? 0.882 -2.570 8.466 1.00 94.00 89 LYS A O 1
ATOM 684 N N . ARG A 1 90 ? -0.046 -1.375 10.132 1.00 95.00 90 ARG A N 1
ATOM 685 C CA . ARG A 1 90 ? 0.119 -0.062 9.471 1.00 95.00 90 ARG A CA 1
ATOM 686 C C . ARG A 1 90 ? 1.565 0.212 9.065 1.00 95.00 90 ARG A C 1
ATOM 688 O O . ARG A 1 90 ? 1.816 0.561 7.918 1.00 95.00 90 ARG A O 1
ATOM 695 N N . ARG A 1 91 ? 2.528 0.003 9.970 1.00 95.81 91 ARG A N 1
ATOM 696 C CA . ARG A 1 91 ? 3.958 0.223 9.677 1.00 95.81 91 ARG A CA 1
ATOM 697 C C . ARG A 1 91 ? 4.474 -0.664 8.545 1.00 95.81 91 ARG A C 1
ATOM 699 O O . ARG A 1 91 ? 5.294 -0.205 7.753 1.00 95.81 91 ARG A O 1
ATOM 706 N N . LEU A 1 92 ? 4.031 -1.920 8.475 1.00 95.25 92 LEU A N 1
ATOM 707 C CA . LEU A 1 92 ? 4.396 -2.829 7.386 1.00 95.25 92 LEU A CA 1
ATOM 708 C C . LEU A 1 92 ? 3.836 -2.340 6.046 1.00 95.25 92 LEU A C 1
ATOM 710 O O . LEU A 1 92 ? 4.595 -2.262 5.083 1.00 95.25 92 LEU A O 1
ATOM 714 N N . ILE A 1 93 ? 2.567 -1.925 6.008 1.00 96.25 93 ILE A N 1
ATOM 715 C CA . ILE A 1 93 ? 1.932 -1.381 4.799 1.00 96.25 93 ILE A CA 1
ATOM 716 C C . ILE A 1 93 ? 2.628 -0.085 4.352 1.00 96.25 93 ILE A C 1
ATOM 718 O O . ILE A 1 93 ? 3.005 0.039 3.190 1.00 96.25 93 ILE A O 1
ATOM 722 N N . SER A 1 94 ? 2.902 0.853 5.266 1.00 96.19 94 SER A N 1
ATOM 723 C CA . SER A 1 94 ? 3.625 2.092 4.935 1.00 96.19 94 SER A CA 1
ATOM 724 C C . SER A 1 94 ? 5.038 1.828 4.402 1.00 96.19 94 SER A C 1
ATOM 726 O O . SER A 1 94 ? 5.485 2.494 3.470 1.00 96.19 94 SER A O 1
ATOM 728 N N . ARG A 1 95 ? 5.749 0.832 4.952 1.00 96.56 95 ARG A N 1
ATOM 729 C CA . ARG A 1 95 ? 7.057 0.412 4.423 1.00 96.56 95 ARG A CA 1
ATOM 730 C C . ARG A 1 95 ? 6.941 -0.235 3.045 1.00 96.56 95 ARG A C 1
ATOM 732 O O . ARG A 1 95 ? 7.808 0.012 2.212 1.00 96.56 95 ARG A O 1
ATOM 739 N N . ALA A 1 96 ? 5.893 -1.023 2.799 1.00 97.06 96 ALA A N 1
ATOM 740 C CA . ALA A 1 96 ? 5.632 -1.603 1.485 1.00 97.06 96 ALA A CA 1
ATOM 741 C C . ALA A 1 96 ? 5.431 -0.503 0.434 1.00 97.06 96 ALA A C 1
ATOM 743 O O . ALA A 1 96 ? 6.122 -0.517 -0.580 1.00 97.06 96 ALA A O 1
ATOM 744 N N . ILE A 1 97 ? 4.593 0.500 0.726 1.00 97.19 97 ILE A N 1
ATOM 745 C CA . ILE A 1 97 ? 4.366 1.672 -0.140 1.00 97.19 97 ILE A CA 1
ATOM 746 C C . ILE A 1 97 ? 5.690 2.379 -0.459 1.00 97.19 97 ILE A C 1
ATOM 748 O O . ILE A 1 97 ? 6.005 2.618 -1.620 1.00 97.19 97 ILE A O 1
ATOM 752 N N . ALA A 1 98 ? 6.518 2.654 0.555 1.00 95.00 98 ALA A N 1
ATOM 753 C CA . ALA A 1 98 ? 7.807 3.322 0.357 1.00 95.00 98 ALA A CA 1
ATOM 754 C C . ALA A 1 98 ? 8.822 2.491 -0.459 1.00 95.00 98 ALA A C 1
ATOM 756 O O . ALA A 1 98 ? 9.700 3.052 -1.116 1.00 95.00 98 ALA A O 1
ATOM 757 N N . CYS A 1 99 ? 8.761 1.158 -0.402 1.00 92.62 99 CYS A N 1
ATOM 758 C CA . CYS A 1 99 ? 9.561 0.296 -1.276 1.00 92.62 99 CYS A CA 1
ATOM 759 C C . CYS A 1 99 ? 9.029 0.312 -2.711 1.00 92.62 99 CYS A C 1
ATOM 761 O O . CYS A 1 99 ? 9.812 0.501 -3.634 1.00 92.62 99 CYS A O 1
ATOM 763 N N . LEU A 1 100 ? 7.718 0.160 -2.890 1.00 93.94 100 LEU A N 1
ATOM 764 C CA . LEU A 1 100 ? 7.075 0.102 -4.202 1.00 93.94 100 LEU A CA 1
ATOM 765 C C . LEU A 1 100 ? 7.203 1.424 -4.966 1.00 93.94 100 LEU A C 1
ATOM 767 O O . LEU A 1 100 ? 7.543 1.387 -6.141 1.00 93.94 100 LEU A O 1
ATOM 771 N N . ASN A 1 101 ? 7.063 2.576 -4.300 1.00 95.12 101 ASN A N 1
ATOM 772 C CA . ASN A 1 101 ? 7.308 3.889 -4.914 1.00 95.12 101 ASN A CA 1
ATOM 773 C C . ASN A 1 101 ? 8.723 4.001 -5.495 1.00 95.12 101 ASN A C 1
ATOM 775 O O . ASN A 1 101 ? 8.886 4.447 -6.623 1.00 95.12 101 ASN A O 1
ATOM 779 N N . ARG A 1 102 ? 9.741 3.513 -4.774 1.00 87.62 102 ARG A N 1
ATOM 780 C CA . ARG A 1 102 ? 11.122 3.473 -5.286 1.00 87.62 102 ARG A CA 1
ATOM 781 C C . ARG A 1 102 ? 11.290 2.514 -6.468 1.00 87.62 102 ARG A C 1
ATOM 783 O O . ARG A 1 102 ? 12.168 2.722 -7.297 1.00 87.62 102 ARG A O 1
ATOM 790 N N . GLY A 1 103 ? 10.471 1.464 -6.539 1.00 89.88 103 GLY A N 1
ATOM 791 C CA . GLY A 1 103 ? 10.385 0.589 -7.708 1.00 89.88 103 GLY A CA 1
ATOM 792 C C . GLY A 1 103 ? 9.766 1.303 -8.909 1.00 89.88 103 GLY A C 1
ATOM 793 O O . GLY A 1 103 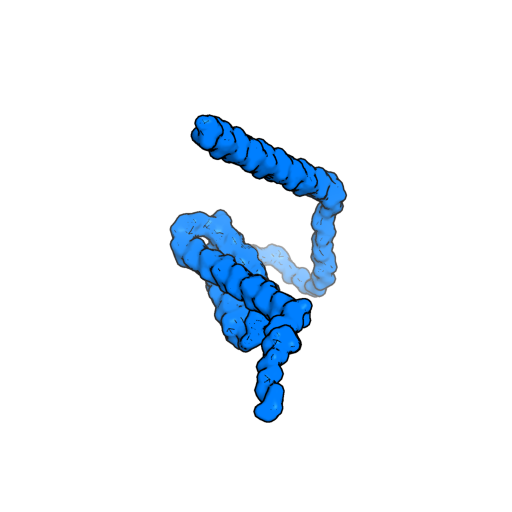? 10.344 1.267 -9.988 1.00 89.88 103 GLY A O 1
ATOM 794 N N . VAL A 1 104 ? 8.648 2.007 -8.709 1.00 91.75 104 VAL A N 1
ATOM 795 C CA . VAL A 1 104 ? 7.966 2.799 -9.751 1.00 91.75 104 VAL A CA 1
ATOM 796 C C . VAL A 1 104 ? 8.864 3.923 -10.273 1.00 91.75 104 VAL A C 1
ATOM 798 O O . VAL A 1 104 ? 8.912 4.157 -11.472 1.00 91.75 104 VAL A O 1
ATOM 801 N N . GLU A 1 105 ? 9.642 4.579 -9.410 1.00 87.94 105 GLU A N 1
ATOM 802 C CA . GLU A 1 105 ? 10.650 5.562 -9.836 1.00 87.94 105 GLU A CA 1
ATOM 803 C C . GLU A 1 105 ? 11.709 4.955 -10.776 1.00 87.94 105 GLU A C 1
ATOM 805 O O . GLU A 1 105 ? 12.226 5.651 -11.648 1.00 87.94 105 GLU A O 1
ATOM 810 N N . ALA A 1 106 ? 12.038 3.669 -10.609 1.00 86.31 106 ALA A N 1
ATOM 811 C CA . ALA A 1 106 ? 13.002 2.961 -11.452 1.00 86.31 106 ALA A CA 1
ATOM 812 C C . ALA A 1 106 ? 12.375 2.373 -12.731 1.00 86.31 106 ALA A C 1
ATOM 814 O O . ALA A 1 106 ? 13.066 2.264 -13.742 1.00 86.31 106 ALA A O 1
ATOM 815 N N . ALA A 1 107 ? 11.094 2.000 -12.687 1.00 88.12 107 ALA A N 1
ATOM 816 C CA . ALA A 1 107 ? 10.336 1.422 -13.794 1.00 88.12 107 ALA A CA 1
ATOM 817 C C . ALA A 1 107 ? 8.880 1.939 -13.762 1.00 88.12 107 ALA A C 1
ATOM 819 O O . ALA A 1 107 ? 7.997 1.271 -13.214 1.00 88.12 107 ALA A O 1
ATOM 820 N N . PRO A 1 108 ? 8.609 3.135 -14.318 1.00 84.25 108 PRO A N 1
ATOM 821 C CA . PRO A 1 108 ? 7.311 3.797 -14.172 1.00 84.25 108 PRO A CA 1
ATOM 822 C C . PRO A 1 108 ? 6.175 3.062 -14.885 1.00 84.25 108 PRO A C 1
ATOM 824 O O . PRO A 1 108 ? 5.046 3.090 -14.400 1.00 84.25 108 PRO A O 1
ATOM 827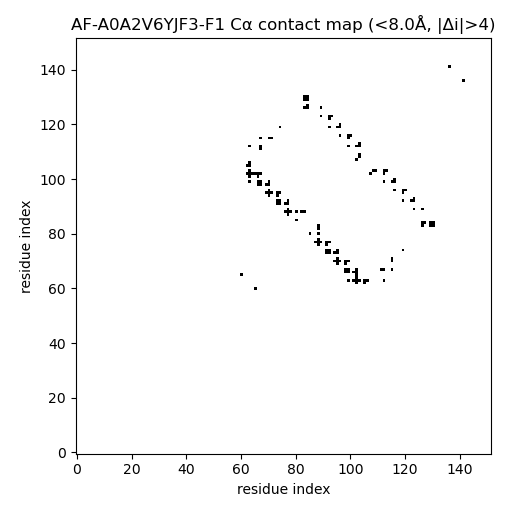 N N . ASP A 1 109 ? 6.478 2.366 -15.982 1.00 88.25 109 ASP A N 1
ATOM 828 C CA . ASP A 1 109 ? 5.501 1.649 -16.810 1.00 88.25 109 ASP A CA 1
ATOM 829 C C . ASP A 1 109 ? 5.301 0.180 -16.385 1.00 88.25 109 ASP A C 1
ATOM 831 O O . ASP A 1 109 ? 4.590 -0.576 -17.051 1.00 88.25 109 ASP A O 1
ATOM 835 N N . ASP A 1 110 ? 5.912 -0.255 -15.275 1.00 89.50 110 ASP A N 1
ATOM 836 C CA . ASP A 1 110 ? 5.718 -1.608 -14.749 1.00 89.50 110 ASP A CA 1
ATOM 837 C C . ASP A 1 110 ? 4.338 -1.738 -14.082 1.00 89.50 110 ASP A C 1
ATOM 839 O O . ASP A 1 110 ? 4.107 -1.319 -12.940 1.00 89.50 110 ASP A O 1
ATOM 843 N N . ALA A 1 111 ? 3.415 -2.376 -14.802 1.00 94.38 111 ALA A N 1
ATOM 844 C CA . ALA A 1 111 ? 2.054 -2.628 -14.344 1.00 94.38 111 ALA A CA 1
ATOM 845 C C . ALA A 1 111 ? 1.996 -3.416 -13.021 1.00 94.38 111 ALA A C 1
ATOM 847 O O . ALA A 1 111 ? 1.129 -3.147 -12.191 1.00 94.38 111 ALA A O 1
ATOM 848 N N . SER A 1 112 ? 2.928 -4.345 -12.778 1.00 93.06 112 SER A N 1
ATOM 849 C CA . SER A 1 112 ? 2.937 -5.147 -11.546 1.00 93.06 112 SER A CA 1
ATOM 850 C C . SER A 1 112 ? 3.282 -4.305 -10.320 1.00 93.06 112 SER A C 1
ATOM 852 O O . SER A 1 112 ? 2.751 -4.544 -9.230 1.00 93.06 112 SER A O 1
ATOM 854 N N . LEU A 1 113 ? 4.171 -3.320 -10.480 1.00 92.38 113 LEU A N 1
ATOM 855 C CA . LEU A 1 113 ? 4.505 -2.358 -9.431 1.00 92.38 113 LEU A CA 1
ATOM 856 C C . LEU A 1 113 ? 3.342 -1.408 -9.149 1.00 92.38 113 LEU A C 1
ATOM 858 O O . LEU A 1 113 ? 3.009 -1.194 -7.980 1.00 92.38 113 LEU A O 1
ATOM 862 N N . GLN A 1 114 ? 2.699 -0.883 -10.195 1.00 95.00 114 GLN A N 1
ATOM 863 C CA . GLN A 1 114 ? 1.525 -0.017 -10.052 1.00 95.00 114 GLN A CA 1
ATOM 864 C C . GLN A 1 114 ? 0.362 -0.749 -9.366 1.00 95.00 114 GLN A C 1
ATOM 866 O O . GLN A 1 114 ? -0.248 -0.219 -8.433 1.00 95.00 114 GLN A O 1
ATOM 871 N N . GLU A 1 115 ? 0.100 -1.996 -9.760 1.00 97.25 115 GLU A N 1
ATOM 872 C CA . GLU A 1 115 ? -0.920 -2.843 -9.143 1.00 97.25 115 GLU A CA 1
ATOM 873 C C . GLU A 1 115 ? -0.610 -3.081 -7.660 1.00 97.25 115 GLU A C 1
ATOM 875 O O . GLU A 1 115 ? -1.442 -2.798 -6.796 1.00 97.25 115 GLU A O 1
ATOM 880 N N . ALA A 1 116 ? 0.613 -3.508 -7.331 1.00 94.69 116 ALA A N 1
ATOM 881 C CA . ALA A 1 116 ? 1.011 -3.736 -5.943 1.00 94.69 116 ALA A CA 1
ATOM 882 C C . ALA A 1 116 ? 0.916 -2.459 -5.088 1.00 94.69 116 ALA A C 1
ATOM 884 O O . ALA A 1 116 ? 0.527 -2.520 -3.919 1.00 94.69 116 ALA A O 1
ATOM 885 N N . LEU A 1 117 ? 1.252 -1.299 -5.657 1.00 96.56 117 LEU A N 1
ATOM 886 C CA . LEU A 1 117 ? 1.169 -0.012 -4.972 1.00 96.56 117 LEU A CA 1
ATOM 887 C C . LEU A 1 117 ? -0.285 0.402 -4.716 1.00 96.56 117 LEU A C 1
ATOM 889 O O . LEU A 1 117 ? -0.615 0.839 -3.610 1.00 96.56 117 LEU A O 1
ATOM 893 N N . SER A 1 118 ? -1.169 0.222 -5.700 1.00 97.25 118 SER A N 1
ATOM 894 C CA . SER A 1 118 ? -2.602 0.483 -5.528 1.00 97.25 118 SER A CA 1
ATOM 895 C C . SER A 1 118 ? -3.224 -0.434 -4.468 1.00 97.25 118 SER A C 1
ATOM 897 O O . SER A 1 118 ? -3.930 0.052 -3.581 1.00 97.25 118 SER A O 1
ATOM 899 N N . ALA A 1 119 ? -2.869 -1.724 -4.463 1.00 96.44 119 ALA A N 1
ATOM 900 C CA . ALA A 1 119 ? -3.277 -2.673 -3.430 1.00 96.44 119 ALA A CA 1
ATOM 901 C C . ALA A 1 119 ? -2.773 -2.262 -2.034 1.00 96.44 119 ALA A C 1
ATOM 903 O O . ALA A 1 119 ? -3.514 -2.340 -1.052 1.00 96.44 119 ALA A O 1
ATOM 904 N N . ALA A 1 120 ? -1.536 -1.766 -1.933 1.00 96.56 120 ALA A N 1
ATOM 905 C CA . ALA A 1 120 ? -0.977 -1.280 -0.674 1.00 96.56 120 ALA A CA 1
ATOM 906 C C . ALA A 1 120 ? -1.732 -0.054 -0.130 1.00 96.56 120 ALA A C 1
ATOM 908 O O . ALA A 1 120 ? -2.039 0.003 1.064 1.00 96.56 120 ALA A O 1
ATOM 909 N N . HIS A 1 121 ? -2.068 0.911 -0.993 1.00 97.94 121 HIS A N 1
ATOM 910 C CA . HIS A 1 121 ? -2.877 2.069 -0.606 1.00 97.94 121 HIS A CA 1
ATOM 911 C C . HIS A 1 121 ? -4.291 1.669 -0.180 1.00 97.94 121 HIS A C 1
ATOM 913 O O . HIS A 1 121 ? -4.773 2.156 0.844 1.00 97.94 121 HIS A O 1
ATOM 919 N N . ALA A 1 122 ? -4.926 0.742 -0.900 1.00 97.19 122 ALA A N 1
ATOM 920 C CA . ALA A 1 122 ? -6.233 0.214 -0.525 1.00 97.19 122 ALA A CA 1
ATOM 921 C C . ALA A 1 122 ? -6.192 -0.449 0.863 1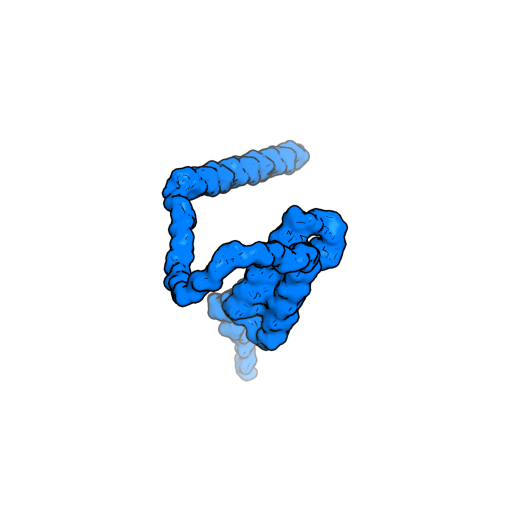.00 97.19 122 ALA A C 1
ATOM 923 O O . ALA A 1 122 ? -7.006 -0.124 1.726 1.00 97.19 122 ALA A O 1
ATOM 924 N N . ALA A 1 123 ? -5.191 -1.295 1.126 1.00 94.44 123 ALA A N 1
ATOM 925 C CA . ALA A 1 123 ? -5.018 -1.938 2.429 1.00 94.44 123 ALA A CA 1
ATOM 926 C C . ALA A 1 123 ? -4.817 -0.918 3.566 1.00 94.44 123 ALA A C 1
ATOM 928 O O . ALA A 1 123 ? -5.359 -1.080 4.668 1.00 94.44 123 ALA A O 1
ATOM 929 N N . LEU A 1 124 ? -4.062 0.156 3.310 1.00 94.31 124 LEU A N 1
ATOM 930 C CA . LEU A 1 124 ? -3.866 1.229 4.282 1.00 94.31 124 LEU A CA 1
ATOM 931 C C . LEU A 1 124 ? -5.180 1.964 4.577 1.00 94.31 124 LEU A C 1
ATOM 933 O O . LEU A 1 124 ? -5.504 2.189 5.744 1.00 94.31 124 LEU A O 1
ATOM 937 N N . TRP A 1 125 ?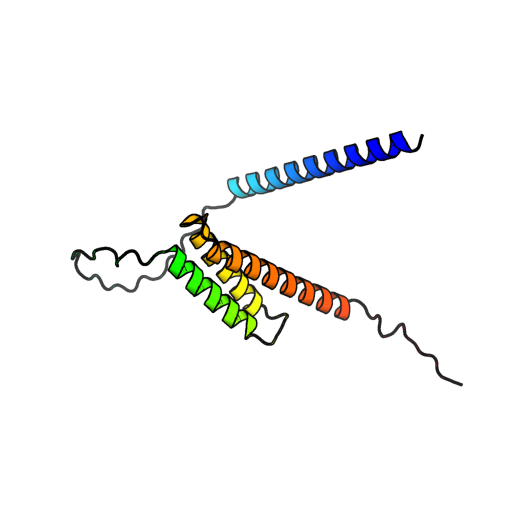 -5.952 2.285 3.536 1.00 95.38 125 TRP A N 1
ATOM 938 C CA . TRP A 1 125 ? -7.265 2.912 3.673 1.00 95.38 125 TRP A CA 1
ATOM 939 C C . TRP A 1 125 ? -8.224 2.054 4.502 1.00 95.38 125 TRP A C 1
ATOM 941 O O . TRP A 1 125 ? -8.799 2.540 5.476 1.00 95.38 125 TRP A O 1
ATOM 951 N N . THR A 1 126 ? -8.330 0.757 4.196 1.00 94.12 126 THR A N 1
ATOM 952 C CA . THR A 1 126 ? -9.150 -0.184 4.971 1.00 94.12 126 THR A CA 1
ATOM 953 C C . THR A 1 126 ? -8.736 -0.211 6.442 1.00 94.12 126 THR A C 1
ATOM 955 O O . THR A 1 126 ? -9.590 -0.210 7.327 1.00 94.12 126 THR A O 1
ATOM 958 N N . THR A 1 127 ? -7.432 -0.173 6.722 1.00 91.69 127 THR A N 1
ATOM 959 C CA . THR A 1 127 ? -6.915 -0.154 8.098 1.00 91.69 127 THR A CA 1
ATOM 960 C C . THR A 1 127 ? -7.320 1.126 8.842 1.00 91.69 127 THR A C 1
ATOM 962 O O . THR A 1 127 ? -7.716 1.072 10.007 1.00 91.69 127 THR A O 1
ATOM 965 N N . TYR A 1 128 ? -7.267 2.288 8.183 1.00 92.50 128 TYR A N 1
ATOM 966 C CA . TYR A 1 128 ? -7.734 3.544 8.777 1.00 92.50 128 TYR A CA 1
ATOM 967 C C . TYR A 1 128 ? -9.246 3.571 9.000 1.00 92.50 128 TYR A C 1
ATOM 969 O O . TYR A 1 128 ? -9.685 4.046 10.048 1.00 92.50 128 TYR A O 1
ATOM 977 N N . ALA A 1 129 ? -10.034 3.021 8.075 1.00 93.06 129 ALA A N 1
ATOM 978 C CA . ALA A 1 129 ? -11.479 2.906 8.242 1.00 93.06 129 ALA A CA 1
ATOM 979 C C . ALA A 1 129 ? -11.842 2.077 9.488 1.00 93.06 129 ALA A C 1
ATOM 981 O O . ALA A 1 129 ? -12.689 2.495 10.275 1.00 93.06 129 ALA A O 1
ATOM 982 N N . GLN A 1 130 ? -11.147 0.956 9.722 1.00 92.00 130 GLN A N 1
ATOM 983 C CA . GLN A 1 130 ? -11.352 0.119 10.912 1.00 92.00 130 GLN A CA 1
ATOM 984 C C . GLN A 1 130 ? -10.999 0.850 12.214 1.00 92.00 130 GLN A C 1
ATOM 986 O O . GLN A 1 130 ? -11.772 0.813 13.166 1.00 92.00 130 GLN A O 1
ATOM 991 N N . LEU A 1 131 ? -9.882 1.584 12.247 1.00 91.19 131 LEU A N 1
ATOM 992 C CA . LEU A 1 131 ? -9.527 2.426 13.399 1.00 91.19 131 LEU A CA 1
ATOM 993 C C . LEU A 1 131 ? -10.566 3.513 13.673 1.00 91.19 131 LEU A C 1
ATOM 995 O O . LEU A 1 131 ? -10.871 3.798 14.831 1.00 91.19 131 LEU A O 1
ATOM 999 N N . GLY A 1 132 ? -11.078 4.144 12.615 1.00 90.38 132 GLY A N 1
ATOM 1000 C CA . GLY A 1 132 ? -12.141 5.137 12.717 1.00 90.38 132 GLY A CA 1
ATOM 1001 C C . GLY A 1 132 ? -13.404 4.532 13.321 1.00 90.38 132 GLY A C 1
ATOM 1002 O O . GLY A 1 132 ? -13.953 5.090 14.267 1.00 90.38 132 GLY A O 1
ATOM 1003 N N . LEU A 1 133 ? -13.811 3.357 12.835 1.00 90.56 133 LEU A N 1
ATOM 1004 C CA . LEU A 1 133 ? -14.972 2.637 13.347 1.00 90.56 133 LEU A CA 1
ATOM 1005 C C . LEU A 1 133 ? -14.792 2.228 14.813 1.00 90.56 133 LEU A C 1
ATOM 1007 O O . LEU A 1 133 ? -15.679 2.490 15.619 1.00 90.56 133 LEU A O 1
ATOM 1011 N N . GLU A 1 134 ? -13.641 1.660 15.181 1.00 87.50 134 GLU A N 1
ATOM 1012 C CA . GLU A 1 134 ? -13.350 1.266 16.565 1.00 87.50 134 GLU A CA 1
ATOM 1013 C C . GLU A 1 134 ? -13.440 2.473 17.514 1.00 87.50 134 GLU A C 1
ATOM 1015 O O . GLU A 1 134 ? -14.087 2.414 18.563 1.00 87.50 134 GLU A O 1
ATOM 1020 N N . ARG A 1 135 ? -12.856 3.612 17.120 1.00 88.19 135 ARG A N 1
ATOM 1021 C CA . ARG A 1 135 ? -12.951 4.860 17.891 1.00 88.19 135 ARG A CA 1
ATOM 1022 C C . ARG A 1 135 ? -14.390 5.341 18.012 1.00 88.19 135 ARG A C 1
ATOM 1024 O O . ARG A 1 135 ? -14.825 5.640 19.117 1.00 88.19 135 ARG A O 1
ATOM 1031 N N . LEU A 1 136 ? -15.142 5.364 16.913 1.00 88.88 136 LEU A N 1
ATOM 1032 C CA . LEU A 1 136 ? -16.554 5.750 16.934 1.00 88.88 136 LEU A CA 1
ATOM 1033 C C . LEU A 1 136 ? -17.372 4.848 17.867 1.00 88.88 136 LEU A C 1
ATOM 1035 O O . LEU A 1 136 ? -18.180 5.358 18.636 1.00 88.88 136 LEU A O 1
ATOM 1039 N N . THR A 1 137 ? -17.135 3.532 17.856 1.00 85.81 137 THR A N 1
ATOM 1040 C CA . THR A 1 137 ? -17.825 2.594 18.758 1.00 85.81 137 THR A CA 1
ATOM 1041 C C . THR A 1 137 ? -17.462 2.774 20.228 1.00 85.81 137 THR A C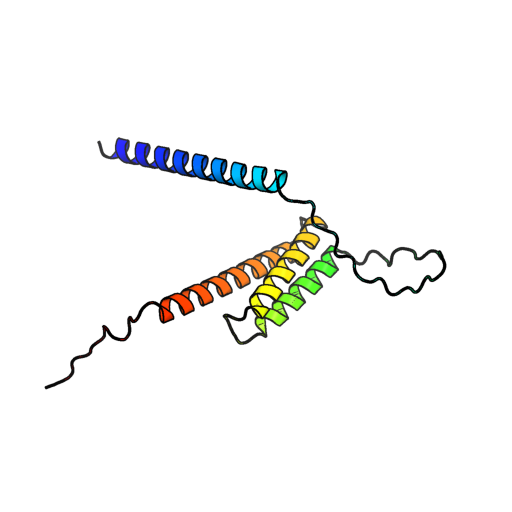 1
ATOM 1043 O O . THR A 1 137 ? -18.270 2.440 21.089 1.00 85.81 137 THR A O 1
ATOM 1046 N N . ARG A 1 138 ? -16.267 3.296 20.526 1.00 84.31 138 ARG A N 1
ATOM 1047 C CA . ARG A 1 138 ? -15.817 3.575 21.894 1.00 84.31 138 ARG A CA 1
ATOM 1048 C C . ARG A 1 138 ? -16.397 4.880 22.433 1.00 84.31 138 ARG A C 1
ATOM 1050 O O . ARG A 1 138 ? -16.842 4.917 23.572 1.00 84.31 138 ARG A O 1
ATOM 1057 N N . GLU A 1 139 ? -16.376 5.929 21.617 1.00 85.31 139 GLU A N 1
ATOM 1058 C CA . GLU A 1 139 ? -16.778 7.282 22.022 1.00 85.31 139 GLU A CA 1
ATOM 1059 C C . GLU A 1 139 ? -18.294 7.486 21.990 1.00 85.31 139 GLU A C 1
ATOM 1061 O O . GLU A 1 139 ? -18.822 8.355 22.681 1.00 85.31 139 GLU A O 1
ATOM 1066 N N . MET A 1 140 ? -19.017 6.701 21.189 1.00 78.31 140 MET A N 1
ATOM 1067 C CA . MET A 1 140 ? -20.461 6.833 21.092 1.00 78.31 140 MET A CA 1
ATOM 1068 C C . MET A 1 140 ? -21.188 5.684 21.808 1.00 78.31 140 MET A C 1
ATOM 1070 O O . MET A 1 140 ? -21.244 4.568 21.279 1.00 78.31 140 MET A O 1
ATOM 1074 N N . PRO A 1 141 ? -21.838 5.941 22.962 1.00 63.22 141 PRO A N 1
ATOM 1075 C CA . PRO A 1 141 ? -22.613 4.951 23.705 1.00 63.22 141 PRO A CA 1
ATOM 1076 C C . PRO A 1 141 ? -23.987 4.730 23.049 1.00 63.22 141 PRO A C 1
ATOM 1078 O O . PRO A 1 141 ? -25.038 4.857 23.675 1.00 63.22 141 PRO A O 1
ATOM 1081 N N . TRP A 1 142 ? -24.024 4.368 21.765 1.00 61.78 142 TRP A N 1
ATOM 1082 C CA . TRP A 1 142 ? -25.277 4.051 21.063 1.00 61.78 142 TRP A CA 1
ATOM 1083 C C . TRP A 1 142 ? -25.970 2.786 21.601 1.00 61.78 142 TRP A C 1
ATOM 1085 O O . TRP A 1 142 ? -27.051 2.434 21.136 1.00 61.78 142 TRP A O 1
ATOM 1095 N N . ARG A 1 143 ? -25.386 2.106 22.598 1.00 54.16 143 ARG A N 1
ATOM 1096 C CA . ARG A 1 143 ? -25.973 0.927 23.242 1.00 54.16 143 ARG A CA 1
ATOM 1097 C C . ARG A 1 143 ? -26.775 1.238 24.516 1.00 54.16 143 ARG A C 1
ATOM 1099 O O . ARG A 1 143 ? -27.609 0.423 24.883 1.00 54.16 143 ARG A O 1
ATOM 1106 N N . GLU A 1 144 ? -26.601 2.406 25.144 1.00 54.41 144 GLU A N 1
ATOM 1107 C CA . GLU A 1 144 ? -27.364 2.776 26.356 1.00 54.41 144 GLU A CA 1
ATOM 1108 C C . GLU A 1 144 ? -28.683 3.496 26.043 1.00 54.41 144 GLU A C 1
ATOM 1110 O O . GLU A 1 144 ? -29.646 3.383 26.796 1.00 54.41 144 GLU A O 1
ATOM 1115 N N . LYS A 1 145 ? -28.783 4.181 24.894 1.00 52.56 145 LYS A N 1
ATOM 1116 C CA . LYS A 1 145 ? -30.044 4.814 24.456 1.00 52.56 145 LYS A CA 1
ATOM 1117 C C . LYS A 1 145 ? -31.027 3.858 23.778 1.00 52.56 145 LYS A C 1
ATOM 1119 O O . LYS A 1 145 ? -32.189 4.217 23.618 1.00 52.56 145 LYS A O 1
ATOM 1124 N N . ALA A 1 146 ? -30.615 2.630 23.461 1.00 52.34 146 ALA A N 1
ATOM 1125 C CA . ALA A 1 146 ? -31.533 1.536 23.147 1.00 52.34 146 ALA A CA 1
ATOM 1126 C C . ALA A 1 146 ? -32.038 0.889 24.449 1.00 52.34 146 ALA A C 1
ATOM 1128 O O . ALA A 1 146 ? -31.965 -0.325 24.635 1.00 52.34 146 ALA A O 1
ATOM 1129 N N . GLY A 1 147 ? -32.527 1.721 25.373 1.00 52.66 147 GLY A N 1
ATOM 1130 C CA . GLY A 1 147 ? -33.335 1.292 26.500 1.00 52.66 147 GLY A CA 1
ATOM 1131 C C . GLY A 1 147 ? -34.630 0.702 25.963 1.00 52.66 147 GLY A C 1
ATOM 1132 O O . GLY A 1 147 ? -35.649 1.383 25.872 1.00 52.66 147 GLY A O 1
ATOM 1133 N N . VAL A 1 148 ? -34.582 -0.575 25.588 1.00 51.28 148 VAL A N 1
ATOM 1134 C CA . VAL A 1 148 ? -35.766 -1.418 25.476 1.00 51.28 148 VAL A CA 1
ATOM 1135 C C . VAL A 1 148 ? -36.306 -1.557 26.894 1.00 51.28 148 VAL A C 1
ATOM 1137 O O . VAL A 1 148 ? -35.935 -2.437 27.667 1.00 51.28 148 VAL A O 1
ATOM 1140 N N . SER A 1 149 ? -37.158 -0.597 27.243 1.00 53.78 149 SER A N 1
ATOM 1141 C CA . SER A 1 149 ? -38.132 -0.694 28.313 1.00 53.78 149 SER A CA 1
ATOM 1142 C C . SER A 1 149 ? -39.109 -1.812 27.951 1.00 53.78 149 SER A C 1
ATOM 1144 O O . SER A 1 149 ? -40.161 -1.566 27.371 1.00 53.78 149 SER A O 1
ATOM 1146 N N . THR A 1 150 ? -38.758 -3.053 28.273 1.00 53.84 150 THR A N 1
ATOM 1147 C CA . THR A 1 150 ? -39.722 -4.156 28.370 1.00 53.84 150 THR A CA 1
ATOM 1148 C C . THR A 1 150 ? -39.951 -4.487 29.835 1.00 53.84 150 THR A C 1
ATOM 1150 O O . THR A 1 150 ? -39.405 -5.460 30.349 1.00 53.84 150 THR A O 1
ATOM 1153 N N . ARG A 1 151 ? -40.730 -3.631 30.498 1.00 43.81 151 ARG A N 1
ATOM 1154 C CA . ARG A 1 151 ? -41.654 -3.941 31.604 1.00 43.81 151 ARG A CA 1
ATOM 1155 C C . ARG A 1 151 ? -42.788 -2.915 31.509 1.00 43.81 151 ARG A C 1
ATOM 1157 O O . ARG A 1 151 ? -42.500 -1.776 31.134 1.00 43.81 151 ARG A O 1
ATOM 1164 N N . PRO A 1 152 ? -44.049 -3.277 31.764 1.00 47.62 152 PRO A N 1
ATOM 1165 C CA . PRO A 1 152 ? -44.508 -4.151 32.845 1.00 47.62 152 PRO A CA 1
ATOM 1166 C C . PRO A 1 152 ? -44.734 -5.612 32.457 1.00 47.62 152 PRO A C 1
ATOM 1168 O O . PRO A 1 152 ? -45.111 -5.875 31.295 1.00 47.62 152 PRO A O 1
#

Solvent-accessible surface area (backbone atoms only — not comparable to full-atom values): 8848 Å² total; per-residue (Å²): 118,67,76,62,52,58,52,53,52,51,51,53,50,50,52,49,51,53,51,51,50,49,52,51,50,51,54,53,50,50,49,63,72,68,49,74,77,82,75,75,82,82,66,85,74,82,83,76,88,70,76,97,62,90,69,67,72,73,76,82,65,55,60,37,60,52,19,42,55,51,19,50,54,29,40,52,57,25,68,68,43,86,56,66,69,40,67,66,34,53,53,29,31,54,51,17,40,61,34,20,51,58,12,32,77,70,38,74,85,41,64,70,40,55,49,52,39,52,53,35,52,50,54,49,49,54,33,51,52,48,44,51,49,54,49,50,63,69,76,45,70,73,70,69,76,64,66,77,77,86,72,135

Secondary structure (DSSP, 8-state):
-HHHHHHHHHHHHHHHHHHHHHHHHHHHHHHHHHSPP-------------------------HHHHHHHHHHHHHHHHHT---TT-HHHHHHHHHHHHHHHHHHHH-TT-HHHHHHHHHHHHHHHHHHHHHHHHHHHHH--TTTS-------

Foldseek 3Di:
DVVVVVVVVVVVVVVVVVVVVVVVVVVVVVCVVPPDDPPDPPDPPPDDDDDPDPPPPPPPPPLLVVLLVQLVVLQVVLVVPPDLQDPSSLVSLVVSLVSLVVSCVSPVPPPSSVVSNVVSVVSNVSSVVVVVVVVCPVVDPPVVVPPPPPDD

Mean predicted aligned error: 17.89 Å

Nearest PDB structures (foldseek):
  7wjo-assembly1_A  TM=4.163E-01  e=5.517E+00  Phytophthora sojae strain P6497

Sequence (152 aa):
MEWAMEWLLTEEVILSLVTLAAAGLLVLGTLKLIAPPPAEPVRPRARELSPPGDRAAPPFEDRAAIALRLGRMLLDRAHADPDPTSERKRRLISRAIACLNRGVEAAPDDASLQEALSAAHAALWTTYAQLGLERLTREMPWREKAGVSTRP

pLDDT: mean 76.89, std 18.63, range [42.28, 97.94]